Protein AF-A0A2N2HFR5-F1 (afdb_monomer)

Mean predicted aligned error: 3.72 Å

Nearest PDB structures (foldseek):
  7qp1-assembly1_A  TM=8.718E-01  e=1.337E-04  Nakaseomyces glabratus
  7qp1-assembly2_B  TM=8.716E-01  e=1.431E-04  Nakaseomyces glabratus
  4f6p-assembly1_A  TM=8.674E-01  e=3.713E-04  Saccharomyces cerevisiae S288C
  4f6o-assembly1_A  TM=8.689E-01  e=4.254E-04  Saccharomyces cerevisiae S288C
  7qp0-assembly2_B  TM=8.336E-01  e=2.828E-04  Nakaseomyces glabratus

pLDDT: mean 93.14, std 9.44, range [51.84, 98.44]

Solvent-accessible surface area (backbone atoms only — not comparable to full-atom values): 4196 Å² total; per-residue (Å²): 132,90,60,66,48,78,32,69,11,63,25,59,56,90,51,95,88,48,77,69,54,83,55,37,47,56,51,24,50,53,51,51,49,45,39,36,79,74,68,70,32,51,72,91,35,50,46,76,30,48,32,89,57,50,36,74,68,52,50,52,56,50,51,52,58,54,69,64,67,80,128

Secondary structure (DSSP, 8-state):
----EEEEE-S--SSTTSPPPSSHHHHHHHHHHHHHHHH--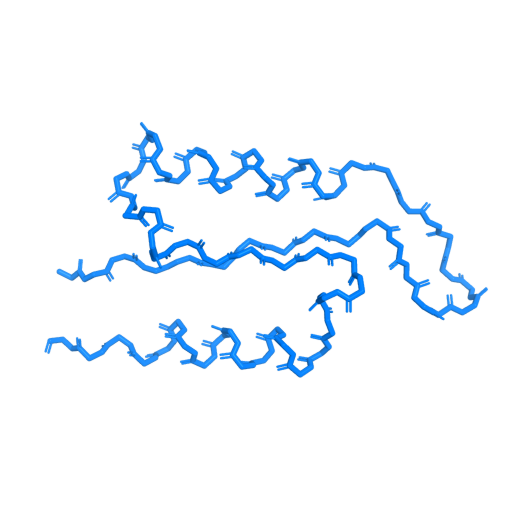-GGGEEEEEGGG--HHHHHHHHHHHH----

Sequence (71 aa):
MAKRALCVGIDIYSTPNVPPLHGCVQDAKSVAQMLVDRFGFAPADVKQLHNELATKDNILRSLDWIRNVSS

Foldseek 3Di:
DADAEEFEFAQDDPPPPDHGHPCSLVVSVVVLVCCVPPVPHDNVRYHYAYHPRPDPVNVVVSVVVNVPPDD

Structure (mmCIF, N/CA/C/O backbone):
data_AF-A0A2N2HFR5-F1
#
_entry.id   AF-A0A2N2HFR5-F1
#
loop_
_atom_site.group_PDB
_atom_site.id
_atom_site.type_symbol
_atom_site.label_atom_id
_atom_site.label_alt_id
_atom_site.label_comp_id
_atom_site.label_asym_id
_atom_site.label_entity_id
_atom_site.label_seq_id
_atom_site.pdbx_PDB_ins_code
_atom_site.Cartn_x
_atom_site.Cartn_y
_atom_site.Cartn_z
_atom_site.occupancy
_atom_site.B_iso_or_equiv
_atom_site.auth_seq_id
_atom_site.auth_comp_id
_atom_site.auth_asym_id
_atom_site.auth_atom_id
_atom_site.pdbx_PDB_model_num
ATOM 1 N N . MET A 1 1 ? -16.971 2.300 12.818 1.00 58.59 1 MET A N 1
ATOM 2 C CA . MET A 1 1 ? -16.408 1.784 11.552 1.00 58.59 1 MET A CA 1
ATOM 3 C C . MET A 1 1 ? -14.987 1.312 11.796 1.00 58.59 1 MET A C 1
ATOM 5 O O . MET A 1 1 ? -14.207 2.081 12.348 1.00 58.59 1 MET A O 1
ATOM 9 N N . ALA A 1 2 ? -14.658 0.079 11.410 1.00 78.69 2 ALA A N 1
ATOM 10 C CA . ALA A 1 2 ? -13.280 -0.411 11.431 1.00 78.69 2 ALA A CA 1
ATOM 11 C C . ALA A 1 2 ? -12.471 0.268 10.309 1.00 78.69 2 ALA A C 1
ATOM 13 O O . ALA A 1 2 ? -12.925 0.312 9.166 1.00 78.69 2 ALA A O 1
ATOM 14 N N . LYS A 1 3 ? -11.301 0.832 10.634 1.00 89.00 3 LYS A N 1
ATOM 15 C CA . LYS A 1 3 ? -10.407 1.470 9.656 1.00 89.00 3 LYS A CA 1
ATOM 16 C C . LYS A 1 3 ? -9.426 0.425 9.132 1.00 89.00 3 LYS A C 1
ATOM 18 O O . LYS A 1 3 ? -8.687 -0.133 9.930 1.00 89.00 3 LYS A O 1
ATOM 23 N N . ARG A 1 4 ? -9.395 0.188 7.818 1.00 95.00 4 ARG A N 1
ATOM 24 C CA . ARG A 1 4 ? -8.442 -0.724 7.163 1.00 95.00 4 ARG A CA 1
ATOM 25 C C . ARG A 1 4 ? -7.556 0.024 6.183 1.00 95.00 4 ARG A C 1
ATOM 27 O O . ARG A 1 4 ? -8.042 0.894 5.465 1.00 95.00 4 ARG A O 1
ATOM 34 N N . ALA A 1 5 ? -6.278 -0.328 6.142 1.00 96.81 5 ALA A N 1
ATOM 35 C CA . ALA A 1 5 ? -5.310 0.241 5.215 1.00 96.81 5 ALA A CA 1
ATOM 36 C C . ALA A 1 5 ? -4.444 -0.838 4.563 1.00 96.81 5 ALA A C 1
ATOM 38 O O . ALA A 1 5 ? -4.182 -1.895 5.140 1.00 96.81 5 ALA A O 1
ATOM 39 N N . LEU A 1 6 ? -3.978 -0.531 3.356 1.00 97.81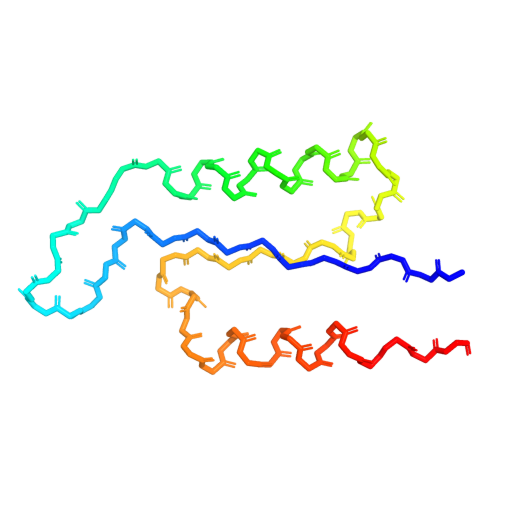 6 LEU A N 1
ATOM 40 C CA . LEU A 1 6 ? -2.974 -1.293 2.629 1.00 97.81 6 LEU A CA 1
ATOM 41 C C . LEU A 1 6 ? -1.861 -0.335 2.205 1.00 97.81 6 LEU A C 1
ATOM 43 O O . LEU A 1 6 ? -2.111 0.580 1.423 1.00 97.81 6 LEU A O 1
ATOM 47 N N . CYS A 1 7 ? -0.644 -0.570 2.687 1.00 98.19 7 CYS A N 1
ATOM 48 C CA . CYS A 1 7 ? 0.555 0.145 2.259 1.00 98.19 7 CYS A CA 1
ATOM 49 C C . CYS A 1 7 ? 1.384 -0.767 1.348 1.00 98.19 7 CYS A C 1
ATOM 51 O O . CYS A 1 7 ? 1.706 -1.895 1.720 1.00 98.19 7 CYS A O 1
ATOM 53 N N . VAL A 1 8 ? 1.727 -0.297 0.148 1.00 98.38 8 VAL A N 1
ATOM 54 C CA . VAL A 1 8 ? 2.500 -1.071 -0.834 1.00 98.38 8 VAL A CA 1
ATOM 55 C C . VAL A 1 8 ? 3.764 -0.302 -1.192 1.00 98.38 8 VAL A C 1
ATOM 57 O O . VAL A 1 8 ? 3.677 0.867 -1.555 1.00 98.38 8 VAL A O 1
ATOM 60 N N . GLY A 1 9 ? 4.921 -0.957 -1.103 1.00 98.06 9 GLY A N 1
ATOM 61 C CA . GLY A 1 9 ? 6.216 -0.387 -1.481 1.00 98.06 9 GLY A CA 1
ATOM 62 C C . GLY A 1 9 ? 7.006 -1.352 -2.359 1.00 98.06 9 GLY A C 1
ATOM 63 O O . GLY A 1 9 ? 7.246 -2.488 -1.958 1.00 98.06 9 GLY A O 1
ATOM 64 N N . ILE A 1 10 ? 7.404 -0.929 -3.559 1.00 97.62 10 ILE A N 1
ATOM 65 C CA . ILE A 1 10 ? 8.115 -1.781 -4.524 1.00 97.62 10 ILE A CA 1
ATOM 66 C C . ILE A 1 10 ? 9.392 -1.068 -4.954 1.00 97.62 10 ILE A C 1
ATOM 68 O O . ILE A 1 10 ? 9.342 -0.118 -5.732 1.00 97.62 10 ILE A O 1
ATOM 72 N N . ASP A 1 11 ? 10.521 -1.543 -4.439 1.00 97.12 11 ASP A N 1
ATOM 73 C CA . ASP A 1 11 ? 11.849 -1.115 -4.874 1.00 97.12 11 ASP A CA 1
ATOM 74 C C . ASP A 1 11 ? 12.361 -2.010 -6.012 1.00 97.12 11 ASP A C 1
ATOM 76 O O . ASP A 1 11 ? 12.981 -1.530 -6.956 1.00 97.12 11 ASP A O 1
ATOM 80 N N . ILE A 1 12 ? 12.072 -3.314 -5.968 1.00 95.50 12 ILE A N 1
ATOM 81 C CA . ILE A 1 12 ? 12.588 -4.293 -6.933 1.00 95.50 12 ILE A CA 1
ATOM 82 C C . ILE A 1 12 ? 11.459 -4.766 -7.849 1.00 95.50 12 ILE A C 1
ATOM 84 O O . ILE A 1 12 ? 10.526 -5.439 -7.409 1.00 95.50 12 ILE A O 1
ATOM 88 N N . TYR A 1 13 ? 11.564 -4.446 -9.139 1.00 93.25 13 TYR A N 1
ATOM 89 C CA . TYR A 1 13 ? 10.617 -4.881 -10.163 1.00 93.25 13 TYR A CA 1
ATOM 90 C C . TYR A 1 13 ? 11.164 -6.095 -10.913 1.00 93.25 13 TYR A C 1
ATOM 92 O O . TYR A 1 13 ? 12.301 -6.094 -11.372 1.00 93.25 13 TYR A O 1
ATOM 100 N N . SER A 1 14 ? 10.336 -7.126 -11.096 1.00 89.25 14 SER A N 1
ATOM 101 C CA . SER A 1 14 ? 10.726 -8.339 -11.835 1.00 89.25 14 SER A CA 1
ATOM 102 C C . SER A 1 14 ? 10.842 -8.125 -13.351 1.00 89.25 14 SER A C 1
ATOM 104 O O . SER A 1 14 ? 11.321 -9.004 -14.065 1.00 89.25 14 SER A O 1
ATOM 106 N N . THR A 1 15 ? 10.376 -6.984 -13.863 1.00 90.00 15 THR A N 1
ATOM 107 C CA . THR A 1 15 ? 10.418 -6.662 -15.290 1.00 90.00 15 THR A CA 1
ATOM 108 C C . THR A 1 15 ? 11.847 -6.280 -15.694 1.00 90.00 15 THR A C 1
ATOM 110 O O . THR A 1 15 ? 12.364 -5.297 -15.167 1.00 90.00 15 THR A O 1
ATOM 113 N N . PRO A 1 16 ? 12.469 -6.963 -16.673 1.00 84.00 16 PRO A N 1
ATOM 114 C CA . PRO A 1 16 ? 13.902 -6.832 -16.975 1.00 84.00 16 PRO A CA 1
ATOM 115 C C . PRO A 1 16 ? 14.368 -5.443 -17.450 1.00 84.00 16 PRO A C 1
ATOM 117 O O . PRO A 1 16 ? 15.567 -5.201 -17.513 1.00 84.00 16 PRO A O 1
ATOM 120 N N . ASN A 1 17 ? 13.448 -4.521 -17.748 1.00 91.12 17 ASN A N 1
ATOM 121 C CA . ASN A 1 17 ? 13.752 -3.156 -18.196 1.00 91.12 17 ASN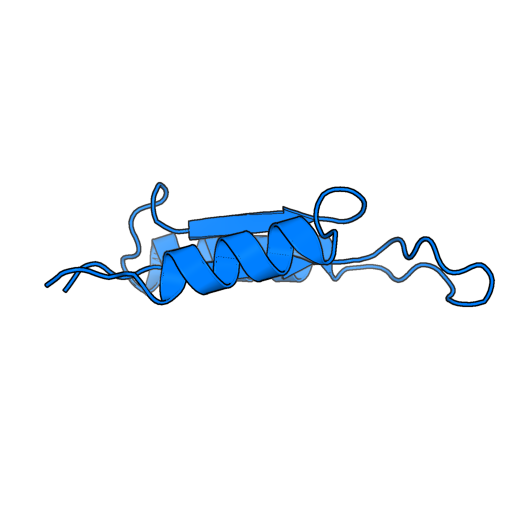 A CA 1
ATOM 122 C C . ASN A 1 17 ? 13.369 -2.077 -17.174 1.00 91.12 17 ASN A C 1
ATOM 124 O O . ASN A 1 17 ? 13.393 -0.891 -17.498 1.00 91.12 17 ASN A O 1
ATOM 128 N N . VAL A 1 18 ? 12.971 -2.470 -15.963 1.00 91.75 18 VAL A N 1
ATOM 129 C CA . VAL A 1 18 ? 12.653 -1.525 -14.893 1.00 91.75 18 VAL A CA 1
ATOM 130 C C . VAL A 1 18 ? 13.813 -1.543 -13.901 1.00 91.75 18 VAL A C 1
ATOM 132 O O . VAL A 1 18 ? 14.020 -2.565 -13.244 1.00 91.75 18 VAL A O 1
ATOM 135 N N . PRO A 1 19 ? 14.604 -0.459 -13.802 1.00 92.31 19 PRO A N 1
ATOM 136 C CA . PRO A 1 19 ? 15.681 -0.400 -12.829 1.00 92.31 19 PRO A CA 1
ATOM 137 C C . PRO A 1 19 ? 15.109 -0.444 -11.405 1.00 92.31 19 PRO A C 1
ATOM 139 O O . PRO A 1 19 ? 13.995 0.040 -11.177 1.00 92.31 19 PRO A O 1
ATOM 142 N N . PRO A 1 20 ? 15.855 -1.003 -10.438 1.00 92.38 20 PRO A N 1
ATOM 143 C CA . PRO A 1 20 ? 15.442 -0.961 -9.048 1.00 92.38 20 PRO A CA 1
ATOM 144 C C . PRO A 1 20 ? 15.347 0.491 -8.567 1.00 92.38 20 PRO A C 1
ATOM 146 O O . PRO A 1 20 ? 16.167 1.341 -8.922 1.00 92.38 20 PRO A O 1
ATOM 149 N N . LEU A 1 21 ? 14.338 0.757 -7.749 1.00 93.69 21 LEU A N 1
ATOM 150 C CA . LEU A 1 21 ? 14.156 2.007 -7.028 1.00 93.69 21 LEU A CA 1
ATOM 151 C C . LEU A 1 21 ? 14.758 1.898 -5.626 1.00 93.69 21 LEU A C 1
ATOM 153 O O . LEU A 1 21 ? 15.134 0.818 -5.157 1.00 93.69 21 LEU A O 1
ATOM 157 N N . HIS A 1 22 ? 14.853 3.042 -4.958 1.00 93.06 22 HIS A N 1
ATOM 158 C CA . HIS A 1 22 ? 15.313 3.133 -3.582 1.00 93.06 22 HIS A CA 1
ATOM 159 C C . HIS A 1 22 ? 14.345 3.989 -2.774 1.00 93.06 22 HIS A C 1
ATOM 161 O O . HIS A 1 22 ? 14.151 5.164 -3.080 1.00 93.06 22 HIS A O 1
ATOM 167 N N . GLY A 1 23 ? 13.785 3.404 -1.716 1.00 95.00 23 GLY A N 1
ATOM 168 C CA . GLY A 1 23 ? 13.020 4.125 -0.702 1.00 95.00 23 GLY A CA 1
ATOM 169 C C . GLY A 1 23 ? 11.526 3.823 -0.693 1.00 95.00 23 GLY A C 1
ATOM 170 O O . GLY A 1 23 ? 10.895 4.069 0.328 1.00 95.00 23 GLY A O 1
ATOM 171 N N . CYS A 1 24 ? 10.957 3.188 -1.721 1.00 97.19 24 CYS A N 1
ATOM 172 C CA . CYS A 1 24 ? 9.520 2.914 -1.775 1.00 97.19 24 CYS A CA 1
ATOM 173 C C . CYS A 1 24 ? 9.066 1.972 -0.651 1.00 97.19 24 CYS A C 1
ATOM 175 O O . CYS A 1 24 ? 7.978 2.136 -0.095 1.00 97.19 24 CYS A O 1
ATOM 177 N N . VAL A 1 25 ? 9.898 0.995 -0.270 1.00 97.94 25 VAL A N 1
ATOM 178 C CA . VAL A 1 25 ? 9.610 0.144 0.896 1.00 97.94 25 VAL A CA 1
ATOM 179 C C . VAL A 1 25 ? 9.673 0.947 2.196 1.00 97.94 25 VAL A C 1
ATOM 181 O O . VAL A 1 25 ? 8.868 0.719 3.101 1.00 97.94 25 VAL A O 1
ATOM 184 N N . GLN A 1 26 ? 10.606 1.893 2.311 1.00 98.31 26 GLN A N 1
ATOM 185 C CA . GLN A 1 26 ? 10.704 2.747 3.493 1.00 98.31 26 GLN A CA 1
ATOM 186 C C . GLN A 1 26 ? 9.511 3.705 3.588 1.00 98.31 26 GLN A C 1
ATOM 188 O O . GLN A 1 26 ? 8.950 3.857 4.672 1.00 98.31 26 GLN A O 1
ATOM 193 N N . ASP A 1 27 ? 9.077 4.283 2.471 1.00 98.25 27 ASP A N 1
ATOM 194 C CA . ASP A 1 27 ? 7.901 5.148 2.400 1.00 98.25 27 ASP A CA 1
ATOM 195 C C . ASP A 1 27 ? 6.642 4.399 2.851 1.00 98.25 27 ASP A C 1
ATOM 197 O O . ASP A 1 27 ? 5.910 4.876 3.722 1.00 98.25 27 ASP A O 1
ATOM 201 N N . ALA A 1 28 ? 6.426 3.179 2.344 1.00 98.19 28 ALA A N 1
ATOM 202 C CA . ALA A 1 28 ? 5.286 2.345 2.726 1.00 98.19 28 ALA A CA 1
ATOM 203 C C . ALA A 1 28 ? 5.264 2.030 4.233 1.00 98.19 28 ALA A C 1
ATOM 205 O O . ALA A 1 28 ? 4.210 2.131 4.869 1.00 98.19 28 ALA A O 1
ATOM 206 N N . LYS A 1 29 ? 6.426 1.709 4.820 1.00 98.38 29 LYS A N 1
ATOM 207 C CA . LYS A 1 29 ? 6.568 1.475 6.267 1.00 98.38 29 LYS A CA 1
ATOM 208 C C . LYS A 1 29 ? 6.286 2.737 7.080 1.00 98.38 29 LYS A C 1
ATOM 210 O O . LYS A 1 29 ? 5.559 2.672 8.068 1.00 98.38 29 LYS A O 1
ATOM 215 N N . SER A 1 30 ? 6.819 3.882 6.656 1.00 98.38 30 SER A N 1
ATOM 216 C CA . SER A 1 30 ? 6.604 5.170 7.326 1.00 98.38 30 SER A CA 1
ATOM 217 C C . SER A 1 30 ? 5.126 5.564 7.322 1.00 98.38 30 SER A C 1
ATOM 219 O O . SER A 1 30 ? 4.593 5.986 8.349 1.00 98.38 30 SER A O 1
ATOM 221 N N . VAL A 1 31 ? 4.432 5.363 6.197 1.00 98.25 31 VAL A N 1
ATOM 222 C CA . VAL A 1 31 ? 2.986 5.598 6.100 1.00 98.25 31 VAL A CA 1
ATOM 223 C C . VAL A 1 31 ? 2.213 4.630 6.995 1.00 98.25 31 VAL A C 1
ATOM 225 O O . VAL A 1 31 ? 1.337 5.070 7.736 1.00 98.25 31 VAL A O 1
ATOM 228 N N . ALA A 1 32 ? 2.546 3.334 6.990 1.00 98.19 32 ALA A N 1
ATOM 229 C CA . ALA A 1 32 ? 1.897 2.351 7.861 1.00 98.19 32 ALA A CA 1
ATOM 230 C C . ALA A 1 32 ? 2.035 2.722 9.347 1.00 98.19 32 ALA A C 1
ATOM 232 O O . ALA A 1 32 ? 1.048 2.703 10.084 1.00 98.19 32 ALA A O 1
ATOM 233 N N . GLN A 1 33 ? 3.235 3.131 9.765 1.00 98.31 33 GLN A N 1
ATOM 234 C CA . GLN A 1 33 ? 3.503 3.576 11.130 1.00 98.31 33 GLN A CA 1
ATOM 235 C C . GLN A 1 33 ? 2.695 4.831 11.482 1.00 98.31 33 GLN A C 1
ATOM 237 O O . GLN A 1 33 ? 2.044 4.883 12.521 1.00 98.31 33 GLN A O 1
ATOM 24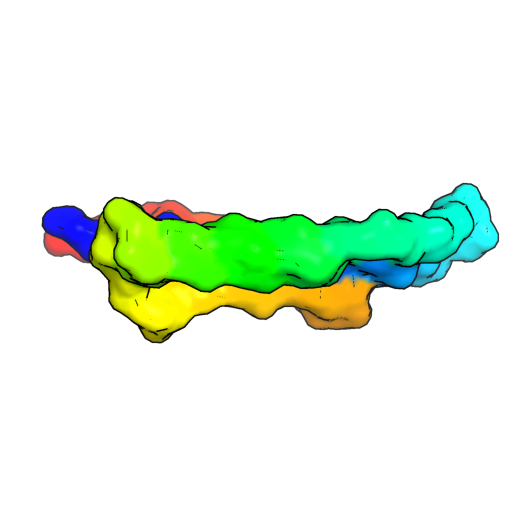2 N N . MET A 1 34 ? 2.662 5.821 10.586 1.00 98.31 34 MET A N 1
ATOM 243 C CA . MET A 1 34 ? 1.875 7.040 10.775 1.00 98.31 34 MET A CA 1
ATOM 244 C C . MET A 1 34 ? 0.374 6.739 10.928 1.00 98.31 34 MET A C 1
ATOM 246 O O . MET A 1 34 ? -0.287 7.337 11.779 1.00 98.31 34 MET A O 1
ATOM 250 N N . LEU A 1 35 ? -0.175 5.811 10.136 1.00 97.75 35 LEU A N 1
ATOM 251 C CA . LEU A 1 35 ? -1.586 5.416 10.215 1.00 97.75 35 LEU A CA 1
ATOM 252 C C . LEU A 1 35 ? -1.946 4.832 11.587 1.00 97.75 35 LEU A C 1
ATOM 254 O O . LEU A 1 35 ? -2.997 5.165 12.141 1.00 97.75 35 LEU A O 1
ATOM 258 N N . VAL A 1 36 ? -1.061 4.018 12.160 1.00 97.25 36 VAL A N 1
ATOM 259 C CA . VAL A 1 36 ? -1.227 3.480 13.515 1.00 97.25 36 VAL A CA 1
ATOM 260 C C . VAL A 1 36 ? -1.076 4.595 14.555 1.00 97.25 36 VAL A C 1
ATOM 262 O O . VAL A 1 36 ? -2.004 4.865 15.316 1.00 97.25 36 VAL A O 1
ATOM 265 N N . ASP A 1 37 ? 0.050 5.306 14.535 1.00 97.62 37 ASP A N 1
ATOM 266 C CA . ASP A 1 37 ? 0.465 6.204 15.618 1.00 97.62 37 ASP A CA 1
ATOM 267 C C . ASP A 1 37 ? -0.296 7.529 15.680 1.00 97.62 37 ASP A C 1
ATOM 269 O O . ASP A 1 37 ? -0.282 8.208 16.710 1.00 97.62 37 ASP A O 1
ATOM 273 N N . ARG A 1 38 ? -0.865 7.972 14.555 1.00 97.12 38 ARG A N 1
ATOM 274 C CA . ARG A 1 38 ? -1.489 9.300 14.428 1.00 97.12 38 ARG A CA 1
ATOM 275 C C . ARG A 1 38 ? -2.948 9.235 14.012 1.00 97.12 38 ARG A C 1
ATOM 277 O O . ARG A 1 38 ? -3.718 10.111 14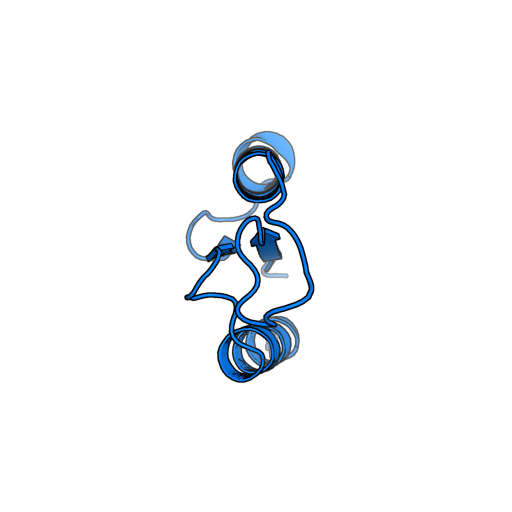.392 1.00 97.12 38 ARG A O 1
ATOM 284 N N . PHE A 1 39 ? -3.343 8.210 13.258 1.00 95.31 39 PHE A N 1
ATOM 285 C CA . PHE A 1 39 ? -4.703 8.099 12.721 1.00 95.31 39 PHE A CA 1
ATOM 286 C C . PHE A 1 39 ? -5.546 7.010 13.398 1.00 95.31 39 PHE A C 1
ATOM 288 O O . PHE A 1 39 ? -6.732 6.866 13.072 1.00 95.31 39 PHE A O 1
ATOM 295 N N . GLY A 1 40 ? -4.981 6.288 14.372 1.00 94.62 40 GLY A N 1
ATOM 296 C CA . GLY A 1 40 ? -5.704 5.332 15.211 1.00 94.62 40 GLY A CA 1
ATOM 297 C C . GLY A 1 40 ? -6.168 4.087 14.457 1.00 94.62 40 GLY A C 1
ATOM 298 O O . GLY A 1 40 ? -7.245 3.567 14.745 1.00 94.62 40 GLY A O 1
ATOM 299 N N . PHE A 1 41 ? -5.408 3.644 13.454 1.00 96.12 41 PHE A N 1
ATOM 300 C CA . PHE A 1 41 ? -5.606 2.324 12.860 1.00 96.12 41 PHE A CA 1
ATOM 301 C C . PHE A 1 41 ? -5.0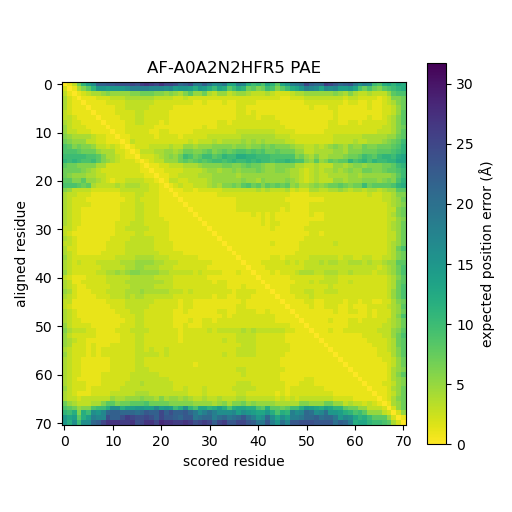88 1.258 13.826 1.00 96.12 41 PHE A C 1
ATOM 303 O O . PHE A 1 41 ? -4.010 1.407 14.403 1.00 96.12 41 PHE A O 1
ATOM 310 N N . ALA A 1 42 ? -5.828 0.161 13.984 1.00 95.12 42 ALA A N 1
ATOM 311 C CA . ALA A 1 42 ? -5.290 -0.995 14.685 1.00 95.12 42 ALA A CA 1
ATOM 312 C C . ALA A 1 42 ? -4.141 -1.589 13.847 1.00 95.12 42 ALA A C 1
ATOM 314 O O . ALA A 1 42 ? -4.314 -1.744 12.637 1.00 95.12 42 ALA A O 1
ATOM 315 N N . PRO A 1 43 ? -3.000 -1.981 14.445 1.00 95.06 43 PRO A N 1
ATOM 316 C CA . PRO A 1 43 ? -1.897 -2.591 13.698 1.00 95.06 43 PRO A CA 1
ATOM 317 C C . PRO A 1 43 ? -2.325 -3.811 12.866 1.00 95.06 43 PRO A C 1
ATOM 319 O O . PRO A 1 43 ? -1.846 -4.005 11.754 1.00 95.06 43 PRO A O 1
ATOM 322 N N . ALA A 1 44 ? -3.279 -4.600 13.375 1.00 94.62 44 ALA A N 1
ATOM 323 C CA . ALA A 1 44 ? -3.843 -5.757 12.675 1.00 94.62 44 ALA A CA 1
ATOM 324 C C . ALA A 1 44 ? -4.670 -5.388 11.423 1.00 94.62 44 ALA A C 1
ATOM 326 O O . ALA A 1 44 ? -4.855 -6.227 10.543 1.00 94.62 44 ALA A O 1
ATOM 327 N N . ASP A 1 45 ? -5.132 -4.139 11.325 1.00 95.69 45 ASP A N 1
ATOM 328 C CA . ASP A 1 45 ? -5.903 -3.602 10.201 1.00 95.69 45 ASP A CA 1
ATOM 329 C C . ASP A 1 45 ? -5.045 -2.756 9.236 1.00 95.69 45 ASP A C 1
ATOM 331 O O . ASP A 1 45 ? -5.576 -2.063 8.362 1.00 95.69 45 ASP A O 1
ATOM 335 N N . VAL A 1 46 ? -3.713 -2.817 9.346 1.00 96.88 46 VAL A N 1
ATOM 336 C CA . VAL A 1 46 ? -2.782 -2.202 8.388 1.00 96.88 46 VAL A CA 1
ATOM 337 C C . VAL A 1 46 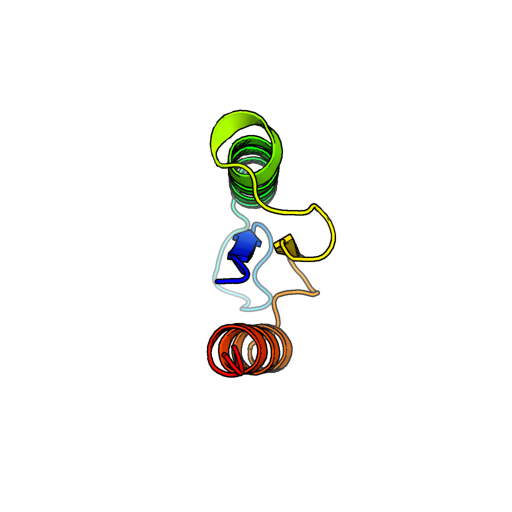? -1.959 -3.294 7.713 1.00 96.88 46 VAL A C 1
ATOM 339 O O . VAL A 1 46 ? -0.972 -3.789 8.255 1.00 96.88 46 VAL A O 1
ATOM 342 N N . LYS A 1 47 ? -2.355 -3.678 6.497 1.00 97.56 47 LYS A N 1
ATOM 343 C CA . LYS A 1 47 ? -1.588 -4.626 5.681 1.00 97.56 47 LYS A CA 1
ATOM 344 C C . LYS A 1 47 ? -0.452 -3.919 4.958 1.00 97.56 47 LYS A C 1
ATOM 346 O O . LYS A 1 47 ? -0.607 -2.795 4.489 1.00 97.56 47 LYS A O 1
ATOM 351 N N . GLN A 1 48 ? 0.674 -4.610 4.827 1.00 98.38 48 GLN A N 1
ATOM 352 C CA . GLN A 1 48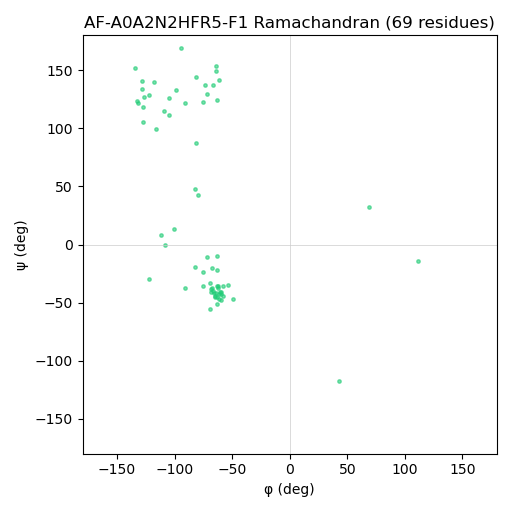 ? 1.850 -4.123 4.115 1.00 98.38 48 GLN A CA 1
ATOM 353 C C . GLN A 1 48 ? 2.301 -5.163 3.086 1.00 98.38 48 GLN A C 1
ATOM 355 O O . GLN A 1 48 ? 2.378 -6.348 3.410 1.00 98.38 48 GLN A O 1
ATOM 360 N N . LEU A 1 49 ? 2.589 -4.733 1.856 1.00 98.44 49 LEU A N 1
ATOM 361 C CA . LEU A 1 49 ? 3.155 -5.574 0.797 1.00 98.44 49 LEU A CA 1
ATOM 362 C C . LEU A 1 49 ? 4.420 -4.920 0.248 1.00 98.44 49 LEU A C 1
ATOM 364 O O . LEU A 1 49 ? 4.390 -3.759 -0.162 1.00 98.44 49 LEU A O 1
ATOM 368 N N . HIS A 1 50 ? 5.518 -5.674 0.217 1.00 98.12 50 HIS A N 1
ATOM 369 C CA . HIS A 1 50 ? 6.823 -5.172 -0.206 1.00 98.12 50 HIS A CA 1
ATOM 370 C C . HIS A 1 50 ? 7.446 -6.063 -1.281 1.00 98.12 50 HIS A C 1
ATOM 372 O O . HIS A 1 50 ? 7.358 -7.285 -1.162 1.00 98.12 50 HIS A O 1
ATOM 378 N N . ASN A 1 51 ? 8.092 -5.456 -2.282 1.00 96.56 51 ASN A N 1
ATOM 379 C CA . ASN A 1 51 ? 8.889 -6.138 -3.315 1.00 96.56 51 ASN A CA 1
ATOM 380 C C . ASN A 1 51 ? 8.214 -7.412 -3.864 1.00 96.56 51 ASN A C 1
ATOM 382 O O . ASN A 1 51 ? 7.116 -7.336 -4.413 1.00 96.56 51 ASN A O 1
ATOM 386 N N . GLU A 1 52 ? 8.822 -8.587 -3.682 1.00 95.94 52 GLU A N 1
ATOM 387 C CA . GLU A 1 52 ? 8.363 -9.872 -4.221 1.00 95.94 52 GLU A CA 1
ATOM 388 C C . GLU A 1 52 ? 6.990 -10.292 -3.677 1.00 95.94 52 GLU A C 1
ATOM 390 O O . GLU A 1 52 ? 6.280 -11.072 -4.311 1.00 95.94 52 GLU A O 1
ATOM 395 N N . LEU A 1 53 ? 6.580 -9.765 -2.518 1.00 96.88 53 LEU A N 1
ATOM 396 C CA . LEU A 1 53 ? 5.251 -10.001 -1.951 1.00 96.88 53 LEU A CA 1
ATOM 397 C C . LEU A 1 53 ? 4.187 -9.078 -2.549 1.00 96.88 53 LEU A C 1
ATOM 399 O O . LEU A 1 53 ? 3.002 -9.409 -2.485 1.00 96.88 53 LEU A O 1
ATOM 403 N N . ALA A 1 54 ? 4.575 -7.959 -3.162 1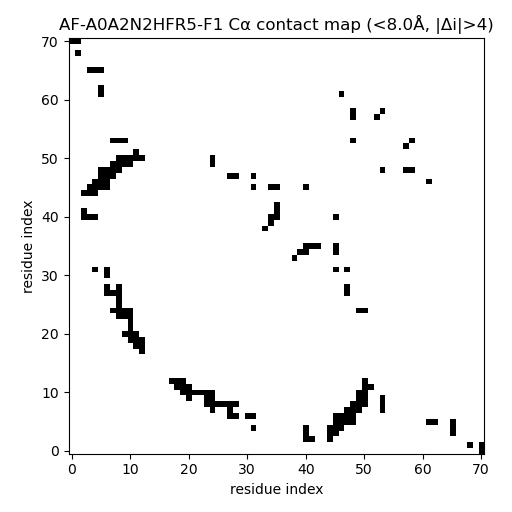.00 96.94 54 ALA A N 1
ATOM 404 C CA . ALA A 1 54 ? 3.679 -7.028 -3.843 1.00 96.94 54 ALA A CA 1
ATOM 405 C C . ALA A 1 54 ? 3.298 -7.515 -5.255 1.00 96.94 54 ALA A C 1
ATOM 407 O O . ALA A 1 54 ? 3.249 -6.749 -6.217 1.00 96.94 54 ALA A O 1
ATOM 408 N N . THR A 1 55 ? 3.003 -8.810 -5.386 1.00 96.62 55 THR A N 1
ATOM 409 C CA . THR A 1 55 ? 2.481 -9.383 -6.628 1.00 96.62 55 THR A CA 1
ATOM 410 C C . THR A 1 55 ? 1.107 -8.801 -6.951 1.00 96.62 55 THR A C 1
ATOM 412 O O . THR A 1 55 ? 0.347 -8.427 -6.051 1.00 96.62 55 THR A O 1
ATOM 415 N N . LYS A 1 56 ? 0.745 -8.786 -8.241 1.00 95.88 56 LYS A N 1
ATOM 416 C CA . LYS A 1 56 ? -0.591 -8.369 -8.698 1.00 95.88 56 LYS A CA 1
ATOM 417 C C . LYS A 1 56 ? -1.700 -9.070 -7.906 1.00 95.88 56 LYS A C 1
ATOM 419 O O . LYS A 1 56 ? -2.612 -8.409 -7.419 1.00 95.88 56 LYS A O 1
ATOM 424 N N . ASP A 1 57 ? -1.587 -10.382 -7.722 1.00 97.81 57 ASP A N 1
ATOM 425 C CA . ASP A 1 57 ? -2.597 -11.169 -7.013 1.00 97.81 57 ASP A CA 1
ATOM 426 C C . ASP A 1 57 ? -2.695 -10.796 -5.531 1.00 97.81 57 ASP A C 1
ATOM 428 O O . ASP A 1 57 ? -3.799 -10.691 -4.998 1.00 97.81 57 ASP A O 1
ATOM 432 N N . ASN A 1 58 ? -1.565 -10.574 -4.853 1.00 97.88 58 ASN A N 1
ATOM 433 C CA . ASN A 1 58 ? -1.569 -10.173 -3.445 1.00 97.88 58 ASN A CA 1
ATOM 434 C C . ASN A 1 58 ? -2.134 -8.759 -3.260 1.00 97.88 58 ASN A C 1
ATOM 436 O O . ASN A 1 58 ? -2.874 -8.525 -2.300 1.00 97.88 58 ASN A O 1
ATOM 440 N N . ILE A 1 59 ? -1.830 -7.836 -4.179 1.00 97.69 59 ILE A N 1
ATOM 441 C CA . ILE A 1 59 ? -2.389 -6.479 -4.175 1.00 97.69 59 ILE A CA 1
ATOM 442 C C . ILE A 1 59 ? -3.906 -6.542 -4.365 1.00 97.69 59 ILE A C 1
ATOM 444 O O . ILE A 1 59 ? -4.636 -5.993 -3.543 1.00 97.69 59 ILE A O 1
ATOM 448 N N . LEU A 1 60 ? -4.394 -7.260 -5.381 1.00 97.31 60 LEU A N 1
ATOM 449 C CA . LEU A 1 60 ? -5.831 -7.390 -5.645 1.00 97.31 60 LEU A CA 1
ATOM 450 C C . LEU A 1 60 ? -6.572 -8.046 -4.472 1.00 97.31 60 LEU A C 1
ATOM 452 O O . LEU A 1 60 ? -7.547 -7.482 -3.979 1.00 97.31 60 LEU A O 1
ATOM 456 N N . ARG A 1 61 ? -6.050 -9.157 -3.931 1.00 97.00 61 ARG A N 1
ATOM 457 C CA . ARG A 1 61 ? -6.611 -9.803 -2.728 1.00 97.00 61 ARG A CA 1
ATOM 458 C C . ARG A 1 61 ? -6.656 -8.860 -1.524 1.00 97.00 61 ARG A C 1
ATOM 460 O O . ARG A 1 61 ? -7.580 -8.925 -0.712 1.00 97.00 61 ARG A O 1
ATOM 467 N N . SER A 1 62 ? -5.662 -7.986 -1.383 1.00 96.56 62 SER A N 1
ATOM 468 C CA . SER A 1 62 ? -5.618 -7.018 -0.286 1.00 96.56 62 SER A CA 1
ATOM 469 C C . SER A 1 62 ? -6.599 -5.865 -0.495 1.00 96.56 62 SER A C 1
ATOM 471 O O . SER A 1 62 ? -7.224 -5.432 0.470 1.00 96.56 62 SER A O 1
ATOM 473 N N . LEU A 1 63 ? -6.799 -5.413 -1.735 1.00 95.62 63 LEU A N 1
ATOM 474 C CA . LEU A 1 63 ? -7.828 -4.428 -2.077 1.00 95.62 63 LEU A CA 1
ATOM 475 C C . LEU A 1 63 ? -9.239 -4.977 -1.829 1.00 95.62 63 LEU A C 1
ATOM 477 O O . LEU A 1 63 ? -10.065 -4.280 -1.243 1.00 95.62 63 LEU A O 1
ATOM 481 N N . ASP A 1 64 ? -9.510 -6.235 -2.178 1.00 95.00 64 ASP A N 1
ATOM 482 C CA . ASP A 1 64 ? -10.795 -6.876 -1.869 1.00 95.00 64 ASP A CA 1
ATOM 483 C C . ASP A 1 64 ? -11.035 -6.978 -0.356 1.00 95.00 64 ASP A C 1
ATOM 485 O O . ASP A 1 64 ? -12.141 -6.733 0.130 1.00 95.00 64 ASP A O 1
ATOM 489 N N . TRP A 1 65 ? -9.988 -7.252 0.425 1.00 93.31 65 TRP A N 1
ATOM 490 C CA . TRP A 1 65 ? -10.065 -7.215 1.886 1.00 93.31 65 TRP A CA 1
ATOM 491 C C . TRP A 1 65 ? -10.403 -5.815 2.442 1.00 93.31 65 TRP A C 1
ATOM 493 O O . TRP A 1 65 ? -11.149 -5.723 3.422 1.00 93.31 65 TRP A O 1
ATOM 503 N N . ILE A 1 66 ? -9.916 -4.732 1.820 1.00 92.00 66 ILE A N 1
ATOM 504 C CA . ILE A 1 66 ? -10.302 -3.354 2.189 1.00 92.00 66 ILE A CA 1
ATOM 505 C C . ILE A 1 66 ? -11.779 -3.101 1.864 1.00 92.00 66 ILE A C 1
ATOM 507 O O . ILE A 1 66 ? -12.472 -2.464 2.649 1.00 92.00 66 ILE A O 1
ATOM 511 N N . ARG A 1 67 ? -12.279 -3.605 0.730 1.00 85.75 67 ARG A N 1
ATOM 512 C CA . ARG A 1 67 ? -13.672 -3.391 0.295 1.00 85.75 67 ARG A CA 1
ATOM 513 C C . ARG A 1 67 ? -14.692 -4.121 1.167 1.00 85.75 67 ARG A C 1
ATOM 515 O O . ARG A 1 67 ? -15.782 -3.605 1.383 1.00 85.75 67 ARG A O 1
ATOM 522 N N . ASN A 1 68 ? -14.340 -5.291 1.696 1.00 80.94 68 ASN A N 1
ATOM 523 C CA . ASN A 1 68 ? -15.218 -6.113 2.535 1.00 80.94 68 ASN A CA 1
ATOM 524 C C . ASN A 1 68 ? -15.238 -5.659 4.012 1.00 80.94 68 ASN A C 1
ATOM 526 O O . ASN A 1 68 ? -15.061 -6.468 4.929 1.00 80.94 68 ASN A O 1
ATOM 530 N N . VAL A 1 69 ? -15.406 -4.357 4.267 1.00 66.56 69 VAL A N 1
ATOM 531 C CA . VAL A 1 69 ? -15.691 -3.841 5.617 1.00 66.56 69 VAL A CA 1
ATOM 532 C C . VAL A 1 69 ? -17.187 -4.011 5.870 1.00 66.56 69 VAL A C 1
ATOM 534 O O . VAL A 1 69 ? -17.990 -3.127 5.582 1.00 66.56 69 VAL A O 1
ATOM 537 N N . SER A 1 70 ? -17.572 -5.185 6.367 1.00 56.59 70 SER A N 1
ATOM 538 C CA . SER A 1 70 ? -18.919 -5.416 6.891 1.00 56.59 70 SER A CA 1
ATOM 539 C C . SER A 1 70 ? -19.131 -4.504 8.104 1.00 56.59 70 SER A C 1
ATOM 541 O O . SER A 1 70 ? -18.294 -4.492 9.010 1.00 56.59 70 SER A O 1
ATOM 543 N N . SER A 1 71 ? -20.189 -3.689 8.052 1.00 51.84 71 SER A N 1
ATOM 544 C CA . SER A 1 71 ? -20.563 -2.716 9.091 1.00 51.84 71 SER A CA 1
ATOM 545 C C . SER A 1 71 ? -21.147 -3.381 10.328 1.00 51.84 71 SER A C 1
ATOM 547 O O . SER A 1 71 ? -21.825 -4.418 10.159 1.00 51.84 71 SER A O 1
#

Radius of gyration: 13.37 Å; Cα contacts (8 Å, |Δi|>4): 91; chains: 1; bounding box: 36×20×34 Å